Protein AF-K1U3P5-F1 (afdb_monomer)

Secondary structure (DSSP, 8-state):
--HHHHHHHHHHHHHHHHHH--THHHHHHHHHHHHHHHHSB-TTSPBPSSTTS-S--SS--HHHHHHHHHHHHHHHTTT-PPP-

Nearest PDB structures (foldseek):
  4mu9-assembly2_B  TM=9.435E-01  e=6.706E-03  Bacteroides thetaiotaomicron VPI-5482
  4mu9-assembly1_A  TM=9.430E-01  e=8.521E-03  Bacteroides thetaiotaomicron VPI-5482
  3k7x-assembly1_A  TM=6.433E-01  e=8.062E-01  Listeria innocua

Foldseek 3Di:
DALLVVLVVLVVVLVVCVVPVDCVVLVVLVVLLVQLQVQQADPVRAGDRDSNNPDDDPDGDPSNRVSSVSSVVSSVVVVDDDDD

Structure (mmCIF, N/CA/C/O backbone):
data_AF-K1U3P5-F1
#
_entry.id   AF-K1U3P5-F1
#
loop_
_atom_site.group_PDB
_atom_site.id
_atom_site.type_symbol
_atom_site.label_atom_id
_atom_site.label_alt_id
_atom_site.label_comp_id
_atom_site.label_asym_id
_atom_site.label_entity_id
_atom_site.label_seq_id
_atom_site.pdbx_PDB_ins_code
_atom_site.Cartn_x
_atom_site.Cartn_y
_atom_site.Cartn_z
_atom_site.occupancy
_atom_site.B_iso_or_equiv
_atom_site.auth_seq_id
_atom_site.auth_comp_id
_atom_site.auth_asym_id
_atom_site.auth_atom_id
_atom_site.pdbx_PDB_model_num
ATOM 1 N N . GLY A 1 1 ? 10.675 6.886 -4.536 1.00 64.19 1 GLY A N 1
ATOM 2 C CA . GLY A 1 1 ? 10.863 6.979 -3.067 1.00 64.19 1 GLY A CA 1
ATOM 3 C C . GLY A 1 1 ? 10.852 5.581 -2.474 1.00 64.19 1 GLY A C 1
ATOM 4 O O . GLY A 1 1 ? 10.442 4.668 -3.171 1.00 64.19 1 GLY A O 1
ATOM 5 N N . ASN A 1 2 ? 11.318 5.370 -1.239 1.00 84.25 2 ASN A N 1
ATOM 6 C CA . ASN A 1 2 ? 11.335 4.022 -0.651 1.00 84.25 2 ASN A CA 1
ATOM 7 C C . ASN A 1 2 ? 9.925 3.609 -0.181 1.00 84.25 2 ASN A C 1
ATOM 9 O O . ASN A 1 2 ? 9.317 4.336 0.604 1.00 84.25 2 ASN A O 1
ATOM 13 N N . VAL A 1 3 ? 9.436 2.442 -0.617 1.00 92.88 3 VAL A N 1
ATOM 14 C CA . VAL A 1 3 ? 8.121 1.869 -0.252 1.00 92.88 3 VAL A CA 1
ATOM 15 C C . VAL A 1 3 ? 7.924 1.755 1.265 1.00 92.88 3 VAL A C 1
ATOM 17 O O . VAL A 1 3 ? 6.804 1.861 1.762 1.00 92.88 3 VAL A O 1
ATOM 20 N N . TRP A 1 4 ? 9.005 1.632 2.036 1.00 94.94 4 TRP A N 1
ATOM 21 C CA . TRP A 1 4 ? 8.958 1.687 3.496 1.00 94.94 4 TRP A CA 1
ATOM 22 C C . TRP A 1 4 ? 8.349 2.984 4.040 1.00 94.94 4 TRP A C 1
ATOM 24 O O . TRP A 1 4 ? 7.591 2.945 5.008 1.00 94.94 4 TRP A O 1
ATOM 34 N N . PHE A 1 5 ? 8.621 4.135 3.415 1.00 95.31 5 PHE A N 1
ATOM 35 C CA . PHE A 1 5 ? 7.999 5.395 3.829 1.00 95.31 5 PHE A CA 1
ATOM 36 C C . PHE A 1 5 ? 6.485 5.371 3.608 1.00 95.31 5 PHE A C 1
ATOM 38 O O . PHE A 1 5 ? 5.743 5.870 4.454 1.00 95.31 5 PHE A O 1
ATOM 45 N N . SER A 1 6 ? 6.020 4.716 2.539 1.00 96.00 6 SER A N 1
ATOM 46 C CA . SER A 1 6 ? 4.593 4.468 2.318 1.00 96.00 6 SER A CA 1
ATOM 47 C C . SER A 1 6 ? 4.012 3.589 3.426 1.00 96.00 6 SER A C 1
ATOM 49 O O . SER A 1 6 ? 2.981 3.939 3.989 1.00 96.00 6 SER A O 1
ATOM 51 N N . ALA A 1 7 ? 4.695 2.511 3.827 1.00 97.62 7 ALA A N 1
ATOM 52 C CA . ALA A 1 7 ? 4.239 1.662 4.932 1.00 97.62 7 ALA A CA 1
ATOM 53 C C . ALA A 1 7 ? 4.145 2.425 6.265 1.00 97.62 7 ALA A C 1
ATOM 55 O O . ALA A 1 7 ? 3.168 2.273 6.998 1.00 97.62 7 ALA A O 1
ATOM 56 N N . VAL A 1 8 ? 5.116 3.296 6.563 1.00 98.00 8 VAL A N 1
ATOM 57 C CA . VAL A 1 8 ? 5.071 4.171 7.746 1.00 98.00 8 VAL A CA 1
ATOM 58 C C . VAL A 1 8 ? 3.886 5.139 7.675 1.00 98.00 8 VAL A C 1
ATOM 60 O O . VAL A 1 8 ? 3.166 5.278 8.662 1.00 98.00 8 VAL A O 1
ATOM 63 N N . MET A 1 9 ? 3.633 5.756 6.517 1.00 97.94 9 MET A N 1
ATOM 64 C CA . MET A 1 9 ? 2.470 6.627 6.303 1.00 97.94 9 MET A CA 1
ATOM 65 C C . MET A 1 9 ? 1.146 5.873 6.496 1.00 97.94 9 MET A C 1
ATOM 67 O O . MET A 1 9 ? 0.244 6.375 7.166 1.00 97.94 9 MET A O 1
ATOM 71 N N . VAL A 1 10 ? 1.043 4.647 5.973 1.00 98.25 10 VAL A N 1
ATOM 72 C CA . VAL A 1 10 ? -0.153 3.798 6.101 1.00 98.25 10 VAL A CA 1
ATOM 73 C C . VAL A 1 10 ? -0.513 3.544 7.563 1.00 98.25 10 VAL A C 1
ATOM 75 O O . VAL A 1 10 ? -1.695 3.538 7.890 1.00 98.25 10 VAL A O 1
ATOM 78 N N . ARG A 1 11 ? 0.466 3.411 8.469 1.00 98.50 11 ARG A N 1
ATOM 79 C CA . ARG A 1 11 ? 0.184 3.292 9.912 1.00 98.50 11 ARG A CA 1
ATOM 80 C C . ARG A 1 11 ? -0.631 4.485 10.415 1.00 98.50 11 ARG A C 1
ATOM 82 O O . ARG A 1 11 ? -1.664 4.277 11.032 1.00 98.50 11 ARG A O 1
ATOM 89 N N . GLY A 1 12 ? -0.220 5.710 10.087 1.00 98.50 12 GLY A N 1
ATOM 90 C CA . GLY A 1 12 ? -0.940 6.923 10.490 1.00 98.50 12 GLY A CA 1
ATOM 91 C C . GLY A 1 12 ? -2.347 7.019 9.893 1.00 98.50 12 GLY A C 1
ATOM 92 O O . GLY A 1 12 ? -3.280 7.399 10.592 1.00 98.50 12 GLY A O 1
ATOM 93 N N . LEU A 1 13 ? -2.521 6.616 8.630 1.00 98.44 13 LEU A N 1
ATOM 94 C CA . LEU A 1 13 ? -3.841 6.591 7.985 1.00 98.44 13 LEU A CA 1
ATOM 95 C C . LEU A 1 13 ? -4.790 5.575 8.638 1.00 98.44 13 LEU A C 1
ATOM 97 O O . LEU A 1 13 ? -5.982 5.841 8.758 1.00 98.44 13 LEU A O 1
ATOM 101 N N . ILE A 1 14 ? -4.263 4.432 9.083 1.00 98.38 14 ILE A N 1
ATOM 102 C CA . ILE A 1 14 ? -5.029 3.421 9.821 1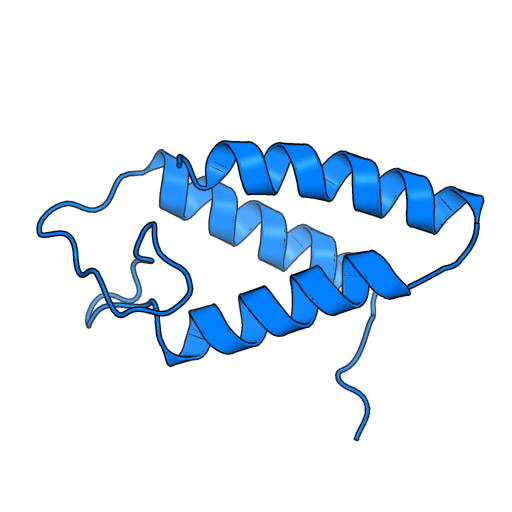.00 98.38 14 ILE A CA 1
ATOM 103 C C . ILE A 1 14 ? -5.453 3.944 11.192 1.00 98.38 14 ILE A C 1
ATOM 105 O O . ILE A 1 14 ? -6.609 3.766 11.570 1.00 98.38 14 ILE A O 1
ATOM 109 N N . GLU A 1 15 ? -4.546 4.596 11.923 1.00 98.31 15 GLU A N 1
ATOM 110 C CA . GLU A 1 15 ? -4.885 5.194 13.219 1.00 98.31 15 GLU A CA 1
ATOM 111 C C . GLU A 1 15 ? -5.942 6.298 13.060 1.00 98.31 15 GLU A C 1
ATOM 113 O O . GLU A 1 15 ? -6.891 6.346 13.838 1.00 98.31 15 GLU A O 1
ATOM 118 N N . LEU A 1 16 ? -5.842 7.133 12.015 1.00 98.44 16 LEU A N 1
ATOM 119 C CA . LEU A 1 16 ? -6.853 8.152 11.713 1.00 98.44 16 LEU A CA 1
ATOM 120 C C . LEU A 1 16 ? -8.228 7.527 11.439 1.00 98.44 16 LEU A C 1
ATOM 122 O O . LEU A 1 16 ? -9.208 7.947 12.047 1.00 98.44 16 LEU A O 1
ATOM 126 N N . TYR A 1 17 ? -8.282 6.484 10.602 1.00 98.06 17 TYR A N 1
ATOM 127 C CA . TYR A 1 17 ? -9.515 5.737 10.335 1.00 98.06 17 TYR A CA 1
ATOM 128 C C . TYR A 1 17 ? -10.137 5.164 11.618 1.00 98.06 17 TYR A C 1
ATOM 130 O O . TYR A 1 17 ? -11.356 5.163 11.770 1.00 98.0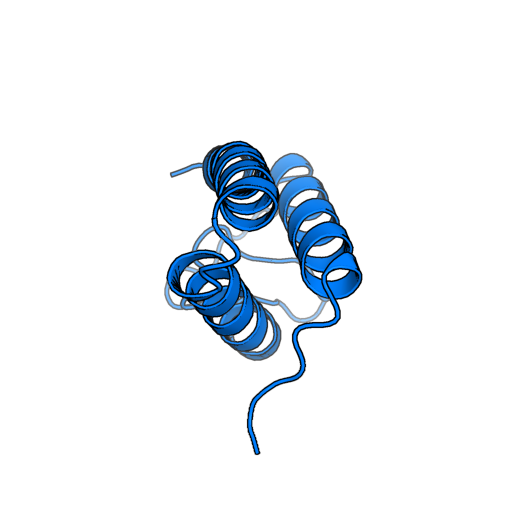6 17 TYR A O 1
ATOM 138 N N . GLY A 1 18 ? -9.311 4.712 12.566 1.00 97.19 18 GLY A N 1
ATOM 139 C CA . GLY A 1 18 ? -9.777 4.249 13.874 1.00 97.19 18 GLY A CA 1
ATOM 140 C C . GLY A 1 18 ? -10.426 5.342 14.734 1.00 97.19 18 GLY A C 1
ATOM 141 O O . GLY A 1 18 ? -11.222 5.016 15.613 1.00 97.19 18 GLY A O 1
ATOM 142 N N . VAL A 1 19 ? -10.114 6.618 14.483 1.00 98.25 19 VAL A N 1
ATOM 143 C CA . VAL A 1 19 ? -10.664 7.774 15.210 1.00 98.25 19 VAL A CA 1
ATOM 144 C C . VAL A 1 19 ? -11.932 8.313 14.550 1.00 98.25 19 VAL A C 1
ATOM 146 O O . VAL A 1 19 ? -12.902 8.592 15.253 1.00 98.25 19 VAL A O 1
ATOM 149 N N . ASP A 1 20 ? -11.930 8.493 13.227 1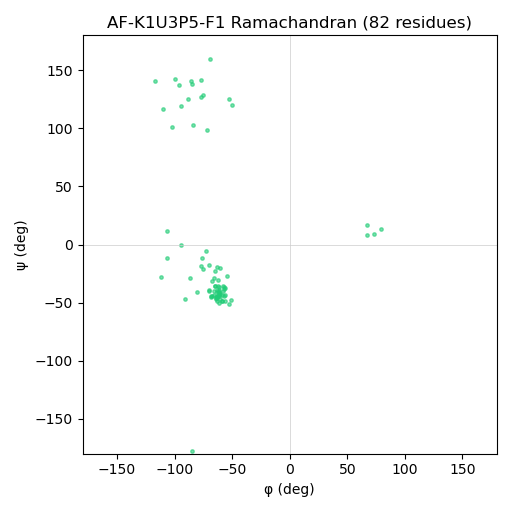.00 97.94 20 ASP A N 1
ATOM 150 C CA . ASP A 1 20 ? -13.002 9.200 12.510 1.00 97.94 20 ASP A CA 1
ATOM 151 C C . ASP A 1 20 ? -13.942 8.292 11.696 1.00 97.94 20 ASP A C 1
ATOM 153 O O . ASP A 1 20 ? -14.998 8.743 11.249 1.00 97.94 20 ASP A O 1
ATOM 157 N N . GLY A 1 21 ? -13.589 7.017 11.503 1.00 96.88 21 GLY A N 1
ATOM 158 C CA . GLY A 1 21 ? -14.339 6.070 10.673 1.00 96.88 21 GLY A CA 1
ATOM 159 C C . GLY A 1 21 ? -14.325 6.388 9.171 1.00 96.88 21 GLY A C 1
ATOM 160 O O . GLY A 1 21 ? -15.043 5.746 8.401 1.00 96.88 21 GLY A O 1
ATOM 161 N N . ASN A 1 22 ? -13.530 7.358 8.715 1.00 97.25 22 ASN A N 1
ATOM 162 C CA . ASN A 1 22 ? -13.470 7.766 7.318 1.00 97.25 22 ASN A CA 1
ATOM 163 C C . ASN A 1 22 ? -12.527 6.861 6.515 1.00 97.25 22 ASN A C 1
ATOM 165 O O . ASN A 1 22 ? -11.304 7.009 6.523 1.00 97.25 22 ASN A O 1
ATOM 169 N N . ALA A 1 23 ? -13.108 5.940 5.749 1.00 96.75 23 ALA A N 1
ATOM 170 C CA . ALA A 1 23 ? -12.344 4.959 4.984 1.00 96.75 23 ALA A CA 1
ATOM 171 C C . ALA A 1 23 ? -11.612 5.528 3.749 1.00 96.75 23 ALA A C 1
ATOM 173 O O . ALA A 1 23 ? -10.861 4.792 3.115 1.00 96.75 23 ALA A O 1
ATOM 174 N N . THR A 1 24 ? -11.793 6.806 3.388 1.00 97.38 24 THR A N 1
ATOM 175 C CA . THR A 1 24 ? -11.314 7.376 2.109 1.00 97.38 24 THR A CA 1
ATOM 176 C C . THR A 1 24 ? -9.836 7.081 1.832 1.00 97.38 24 THR A C 1
ATOM 178 O O . THR A 1 24 ? -9.480 6.630 0.742 1.00 97.38 24 THR A O 1
ATOM 181 N N . TYR A 1 25 ? -8.962 7.305 2.816 1.00 97.75 25 TYR A N 1
ATOM 182 C CA . TYR A 1 25 ? -7.518 7.156 2.624 1.00 97.75 25 TYR A CA 1
ATOM 183 C C . TYR A 1 25 ? -7.053 5.699 2.697 1.00 97.75 25 TYR A C 1
ATOM 185 O O . TYR A 1 25 ? -6.232 5.278 1.884 1.00 97.75 25 TYR A O 1
ATOM 193 N N . VAL A 1 26 ? -7.593 4.909 3.628 1.00 98.00 26 VAL A N 1
ATOM 194 C CA . VAL A 1 26 ? -7.267 3.477 3.734 1.00 98.00 26 VAL A CA 1
ATOM 195 C C . VAL A 1 26 ? -7.799 2.686 2.533 1.00 98.00 26 VAL A C 1
ATOM 197 O O . VAL A 1 26 ? -7.130 1.764 2.073 1.00 98.00 26 VAL A O 1
ATOM 200 N N . ASP A 1 27 ? -8.926 3.098 1.943 1.00 97.38 27 ASP A N 1
ATOM 201 C CA . ASP A 1 27 ? -9.423 2.544 0.682 1.00 97.38 27 ASP A CA 1
ATOM 202 C C . ASP A 1 27 ? -8.547 2.942 -0.516 1.00 97.38 27 ASP A C 1
ATOM 204 O O . ASP A 1 27 ? -8.271 2.114 -1.382 1.00 97.38 27 ASP A O 1
ATOM 208 N N . ALA A 1 28 ? -8.040 4.179 -0.563 1.00 97.19 28 ALA A N 1
ATOM 209 C CA . ALA A 1 28 ? -7.083 4.580 -1.596 1.00 97.19 28 ALA A CA 1
ATOM 210 C C . ALA A 1 28 ? -5.782 3.755 -1.527 1.00 97.19 28 ALA A C 1
ATOM 212 O O . ALA A 1 28 ? -5.257 3.334 -2.562 1.00 97.19 28 ALA A O 1
ATOM 213 N N . VAL A 1 29 ? -5.296 3.459 -0.315 1.00 97.06 29 VAL A N 1
ATOM 214 C CA . VAL A 1 29 ? -4.159 2.548 -0.103 1.00 97.06 29 VAL A CA 1
ATOM 215 C C . VAL A 1 29 ? -4.514 1.141 -0.576 1.00 97.06 29 VAL A C 1
ATOM 217 O O . VAL A 1 29 ? -3.753 0.570 -1.351 1.00 97.06 29 VAL A O 1
ATOM 220 N N . ARG A 1 30 ? -5.673 0.599 -0.177 1.00 97.19 30 ARG A N 1
ATOM 221 C CA . ARG A 1 30 ? -6.153 -0.717 -0.630 1.00 97.19 30 ARG A CA 1
ATOM 222 C C . ARG A 1 30 ? -6.155 -0.818 -2.155 1.00 97.19 30 ARG A C 1
ATOM 224 O O . ARG A 1 30 ? -5.545 -1.730 -2.690 1.00 97.19 30 ARG A O 1
ATOM 231 N N . ARG A 1 31 ? -6.758 0.149 -2.855 1.00 96.31 31 ARG A N 1
ATOM 232 C CA . ARG A 1 31 ? -6.801 0.172 -4.328 1.00 96.31 31 ARG A CA 1
ATOM 233 C C . ARG A 1 31 ? -5.412 0.248 -4.962 1.00 96.31 31 ARG A C 1
ATOM 235 O O . ARG A 1 31 ? -5.179 -0.376 -5.990 1.00 96.31 31 ARG A O 1
ATOM 242 N N . SER A 1 32 ? -4.491 0.987 -4.346 1.00 95.75 32 SER A N 1
ATOM 243 C CA . SER A 1 32 ? -3.095 1.052 -4.801 1.00 95.75 32 SER A CA 1
ATOM 244 C C . SER A 1 32 ? -2.382 -0.292 -4.644 1.00 95.75 32 SER A C 1
ATOM 246 O O . SER A 1 32 ? -1.629 -0.690 -5.527 1.00 95.75 32 SER A O 1
ATOM 248 N N . LEU A 1 33 ? -2.629 -0.999 -3.537 1.00 96.25 33 LEU A N 1
ATOM 249 C CA . LEU A 1 33 ? -2.083 -2.334 -3.303 1.00 96.25 33 LEU A CA 1
ATOM 250 C C . LEU A 1 33 ? -2.691 -3.361 -4.264 1.00 96.25 33 LEU A C 1
ATOM 252 O O . LEU A 1 33 ? -1.941 -4.111 -4.873 1.00 96.25 33 LEU A O 1
ATOM 256 N N . ASP A 1 34 ? -4.009 -3.344 -4.473 1.00 96.00 34 ASP A N 1
ATOM 257 C CA . ASP A 1 34 ? -4.677 -4.221 -5.444 1.00 96.00 34 ASP A CA 1
ATOM 258 C C . ASP A 1 34 ? -4.077 -4.039 -6.851 1.00 96.00 34 ASP A C 1
ATOM 260 O O . ASP A 1 34 ? -3.743 -5.014 -7.515 1.00 96.00 34 ASP A O 1
ATOM 264 N N . TYR A 1 35 ? -3.836 -2.793 -7.275 1.00 95.94 35 TYR A N 1
ATOM 265 C CA . TYR A 1 35 ? -3.158 -2.517 -8.544 1.00 95.94 35 TYR A CA 1
ATOM 266 C C . TYR A 1 35 ? -1.711 -3.039 -8.556 1.00 95.94 35 TYR A C 1
ATOM 268 O O . TYR A 1 35 ? -1.283 -3.705 -9.498 1.00 95.94 35 TYR A O 1
ATOM 276 N N . ALA A 1 36 ? -0.944 -2.786 -7.493 1.00 95.94 36 ALA A N 1
ATOM 277 C CA . ALA A 1 36 ? 0.438 -3.249 -7.392 1.00 95.94 36 ALA A CA 1
ATOM 278 C C . ALA A 1 36 ? 0.551 -4.786 -7.401 1.00 95.94 36 ALA A C 1
ATOM 280 O O . ALA A 1 36 ? 1.546 -5.325 -7.887 1.00 95.94 36 ALA A O 1
ATOM 281 N N . TRP A 1 37 ? -0.450 -5.507 -6.887 1.00 96.56 37 TRP A N 1
ATOM 282 C CA . TRP A 1 37 ? -0.503 -6.968 -6.947 1.00 96.56 37 TRP A CA 1
ATOM 283 C C . TRP A 1 37 ? -0.464 -7.484 -8.386 1.00 96.56 37 TRP A C 1
ATOM 285 O O . TRP A 1 37 ? 0.267 -8.432 -8.679 1.00 96.56 37 TRP A O 1
ATOM 295 N N . ASP A 1 38 ? -1.207 -6.853 -9.288 1.00 95.75 38 ASP A N 1
ATOM 296 C CA . ASP A 1 38 ? -1.313 -7.302 -10.677 1.00 95.75 38 ASP A CA 1
ATOM 297 C C . ASP A 1 38 ? -0.199 -6.736 -11.568 1.00 95.75 38 ASP A C 1
ATOM 299 O O . ASP A 1 38 ? 0.209 -7.385 -12.531 1.00 95.75 38 ASP A O 1
ATOM 303 N N . HIS A 1 39 ? 0.326 -5.552 -11.239 1.00 95.94 39 HIS A N 1
ATOM 304 C CA . HIS A 1 39 ? 1.212 -4.804 -12.136 1.00 95.94 39 HIS A CA 1
ATOM 305 C C . HIS A 1 39 ? 2.668 -4.692 -11.670 1.00 95.94 39 HIS A C 1
ATOM 307 O O . HIS A 1 39 ? 3.565 -4.600 -12.508 1.00 95.94 39 HIS A O 1
ATOM 313 N N . ALA A 1 40 ? 2.927 -4.721 -10.362 1.00 95.38 40 ALA A N 1
ATOM 314 C CA . ALA A 1 40 ? 4.242 -4.413 -9.796 1.00 95.38 40 ALA A CA 1
ATOM 315 C C . ALA A 1 40 ? 5.008 -5.644 -9.292 1.00 95.38 40 ALA A C 1
ATOM 317 O O . ALA A 1 40 ? 6.002 -5.481 -8.590 1.00 95.38 40 ALA A O 1
ATOM 318 N N . ARG A 1 41 ? 4.567 -6.867 -9.612 1.00 95.88 41 ARG A N 1
ATOM 319 C CA . ARG A 1 41 ? 5.311 -8.098 -9.300 1.00 95.88 41 ARG A CA 1
ATOM 320 C C . ARG A 1 41 ? 6.080 -8.617 -10.505 1.00 95.88 41 ARG A C 1
ATOM 322 O O . ARG A 1 41 ? 5.590 -8.576 -11.633 1.00 95.88 41 ARG A O 1
ATOM 329 N N . ASP A 1 42 ? 7.269 -9.143 -10.244 1.00 94.25 42 ASP A N 1
ATOM 330 C CA . ASP A 1 42 ? 8.032 -9.916 -11.219 1.00 94.25 42 ASP A CA 1
ATOM 331 C C . ASP A 1 42 ? 7.620 -11.401 -11.240 1.00 94.25 42 ASP A C 1
ATOM 333 O O . ASP A 1 42 ? 6.702 -11.836 -10.540 1.00 94.25 42 ASP A O 1
ATOM 337 N N . GLU A 1 43 ? 8.307 -12.195 -12.064 1.00 94.50 43 GLU A N 1
ATOM 338 C CA . GLU A 1 43 ? 8.060 -13.634 -12.225 1.00 94.50 43 GLU A CA 1
ATOM 339 C C . GLU A 1 43 ? 8.302 -14.463 -10.949 1.00 94.50 43 GLU A C 1
ATOM 341 O O . GLU A 1 43 ? 7.770 -15.566 -10.825 1.00 94.50 43 GLU A O 1
ATOM 346 N N . TYR A 1 44 ? 9.052 -13.928 -9.980 1.00 95.44 44 TYR A N 1
ATOM 347 C CA . TYR A 1 44 ? 9.302 -14.552 -8.677 1.00 95.44 44 TYR A CA 1
ATOM 348 C C . TYR A 1 44 ? 8.317 -14.070 -7.604 1.00 95.44 44 TYR A C 1
ATOM 35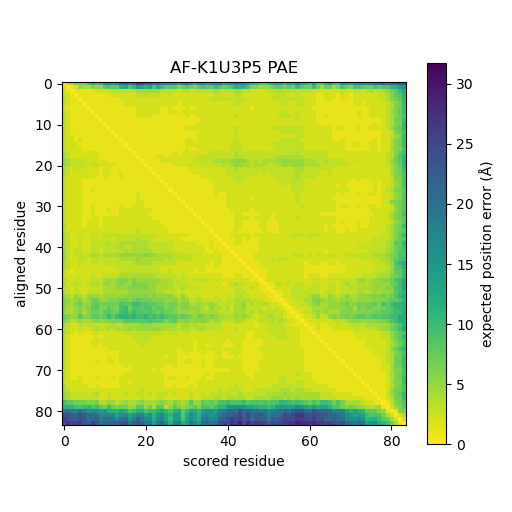0 O O . TYR A 1 44 ? 8.384 -14.508 -6.454 1.00 95.44 44 TYR A O 1
ATOM 358 N N . GLY A 1 45 ? 7.396 -13.171 -7.963 1.00 95.44 45 GLY A N 1
ATOM 359 C CA . GLY A 1 45 ? 6.425 -12.579 -7.052 1.00 95.44 45 GLY A CA 1
ATOM 360 C C . GLY A 1 45 ? 6.991 -11.458 -6.178 1.00 95.44 45 GLY A C 1
ATOM 361 O O . GLY A 1 45 ? 6.331 -11.073 -5.211 1.00 95.44 45 GLY A O 1
ATOM 362 N N . LEU A 1 46 ? 8.181 -10.934 -6.489 1.00 96.56 46 LEU A N 1
ATOM 363 C CA . LEU A 1 46 ? 8.786 -9.821 -5.761 1.00 96.56 46 LEU A CA 1
ATOM 364 C C . LEU A 1 46 ? 8.289 -8.486 -6.312 1.00 96.56 46 LEU A C 1
ATOM 366 O O . LEU A 1 46 ? 8.153 -8.303 -7.520 1.00 96.56 46 LEU A O 1
ATOM 370 N N . PHE A 1 47 ? 8.043 -7.538 -5.414 1.00 95.94 47 PHE A N 1
ATOM 371 C CA . PHE A 1 47 ? 7.496 -6.232 -5.760 1.00 95.94 47 PHE A CA 1
ATOM 372 C C . PHE A 1 47 ? 8.566 -5.232 -6.201 1.00 95.94 47 PHE A C 1
ATOM 374 O O . PHE A 1 47 ? 9.609 -5.100 -5.553 1.00 95.94 47 PHE A O 1
ATOM 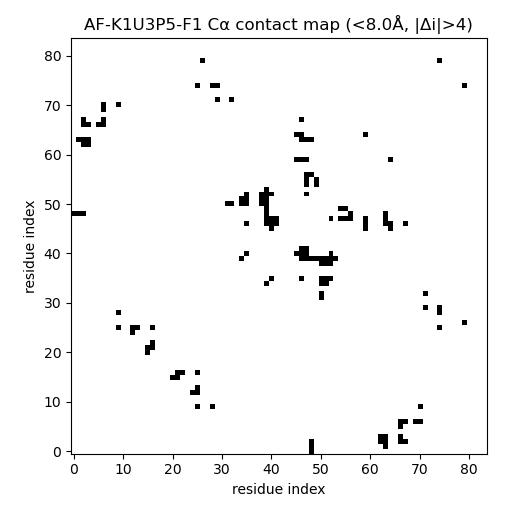381 N N . GLU A 1 48 ? 8.261 -4.472 -7.247 1.00 94.50 48 GLU A N 1
ATOM 382 C CA . GLU A 1 48 ? 8.973 -3.254 -7.629 1.00 94.50 48 GLU A CA 1
ATOM 383 C C . GLU A 1 48 ? 8.739 -2.125 -6.609 1.00 94.50 48 GLU A C 1
ATOM 385 O O . GLU A 1 48 ? 7.775 -2.133 -5.838 1.00 94.50 48 GLU A O 1
ATOM 390 N N . THR A 1 49 ? 9.623 -1.121 -6.590 1.00 91.62 49 THR A N 1
ATOM 391 C CA . THR A 1 49 ? 9.398 0.080 -5.755 1.00 91.62 49 THR A CA 1
ATOM 392 C C . THR A 1 49 ? 8.381 1.055 -6.344 1.00 91.62 49 THR A C 1
ATOM 394 O O . THR A 1 49 ? 7.839 1.884 -5.611 1.00 91.62 49 THR A O 1
ATOM 397 N N . ASP A 1 50 ? 8.111 0.945 -7.643 1.00 90.56 50 ASP A N 1
ATOM 398 C CA . ASP A 1 50 ? 7.032 1.646 -8.321 1.00 90.56 50 ASP A CA 1
ATOM 399 C C . ASP A 1 50 ? 5.787 0.753 -8.386 1.00 90.56 50 ASP A C 1
ATOM 401 O O . ASP A 1 50 ? 5.801 -0.320 -8.988 1.00 90.56 50 ASP A O 1
ATOM 405 N N . PHE A 1 51 ? 4.690 1.214 -7.785 1.00 89.81 51 PHE A N 1
ATOM 406 C CA . PHE A 1 51 ? 3.424 0.478 -7.757 1.00 89.81 51 PHE A CA 1
ATOM 407 C C . PHE A 1 51 ? 2.738 0.420 -9.119 1.00 89.81 51 PHE A C 1
ATOM 409 O O . PHE A 1 51 ? 1.864 -0.425 -9.304 1.00 89.81 51 PHE A O 1
ATOM 416 N N . THR A 1 52 ? 3.115 1.284 -10.069 1.00 90.56 52 THR A N 1
ATOM 417 C CA . THR A 1 52 ? 2.558 1.207 -11.423 1.00 90.56 52 THR A CA 1
ATOM 418 C C . THR A 1 52 ? 3.151 0.056 -12.235 1.00 90.56 52 THR A C 1
ATOM 420 O O . THR A 1 52 ? 2.538 -0.394 -13.201 1.00 90.56 52 THR A O 1
ATOM 423 N N . GLY A 1 53 ? 4.329 -0.439 -11.837 1.00 87.50 53 GLY A N 1
ATOM 424 C CA . GLY A 1 53 ? 5.066 -1.469 -12.564 1.00 87.50 53 GLY A CA 1
ATOM 425 C C . GLY A 1 53 ? 5.728 -0.976 -13.855 1.00 87.50 53 GLY A C 1
ATOM 426 O O . GLY A 1 53 ? 6.218 -1.803 -14.629 1.00 87.50 53 GLY A O 1
ATOM 427 N N . ALA A 1 54 ? 5.748 0.341 -14.102 1.00 90.25 54 ALA A N 1
ATOM 428 C CA . ALA A 1 54 ? 6.399 0.932 -15.268 1.00 90.25 54 ALA A CA 1
ATOM 429 C C . ALA A 1 54 ? 7.928 0.819 -15.169 1.00 90.25 54 ALA A C 1
ATOM 431 O O . ALA A 1 54 ? 8.587 0.481 -16.154 1.00 90.25 54 ALA A O 1
ATOM 432 N N . ASP A 1 55 ? 8.472 1.021 -13.966 1.00 88.44 55 ASP A N 1
ATOM 433 C CA . ASP A 1 55 ? 9.911 0.968 -13.706 1.00 88.44 55 ASP A CA 1
ATOM 434 C C . ASP A 1 55 ? 10.326 -0.347 -13.032 1.00 88.44 55 ASP A C 1
ATOM 436 O O . ASP A 1 55 ? 10.214 -0.527 -11.814 1.00 88.44 55 ASP A O 1
ATOM 440 N N . ARG A 1 56 ? 10.870 -1.266 -13.837 1.00 89.75 56 ARG A N 1
ATOM 441 C CA . ARG A 1 56 ? 11.363 -2.568 -13.368 1.00 89.75 56 ARG A CA 1
ATOM 442 C C . ARG A 1 56 ? 12.821 -2.505 -12.935 1.00 89.75 56 ARG A C 1
ATOM 444 O O . ARG A 1 56 ? 13.693 -2.111 -13.707 1.00 89.75 56 ARG A O 1
ATOM 451 N N . GLN A 1 57 ? 13.092 -2.934 -11.707 1.00 87.31 57 GLN A N 1
ATOM 452 C CA . GLN A 1 57 ? 14.435 -2.958 -11.133 1.00 87.31 57 GLN A CA 1
ATOM 453 C C . GLN A 1 57 ? 15.071 -4.338 -11.287 1.00 87.31 57 GLN A C 1
ATOM 455 O O . GLN A 1 57 ? 14.432 -5.356 -11.022 1.00 87.31 57 GLN A O 1
ATOM 460 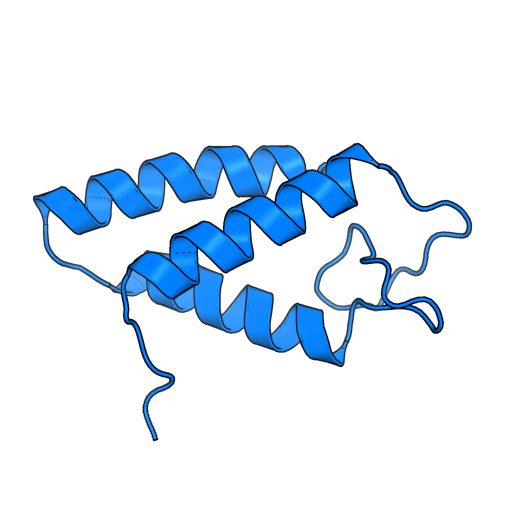N N . SER A 1 58 ? 16.355 -4.378 -11.651 1.00 89.19 58 SER A N 1
ATOM 461 C CA . SER A 1 58 ? 17.126 -5.629 -11.705 1.00 89.19 58 SER A CA 1
ATOM 462 C C . SER A 1 58 ? 17.321 -6.261 -10.326 1.00 89.19 58 SER A C 1
ATOM 464 O O . SER A 1 58 ? 17.441 -7.476 -10.216 1.00 89.19 58 SER A O 1
ATOM 466 N N . GLU A 1 59 ? 17.342 -5.443 -9.272 1.00 92.19 59 GLU A N 1
ATOM 467 C CA . GLU A 1 59 ? 17.514 -5.875 -7.888 1.00 92.19 59 GLU A CA 1
ATOM 468 C C . GLU A 1 59 ? 16.277 -5.545 -7.054 1.00 92.19 59 GLU A C 1
ATOM 470 O O . GLU A 1 59 ? 15.692 -4.466 -7.167 1.00 92.19 59 GLU A O 1
ATOM 475 N N . LYS A 1 60 ? 15.905 -6.468 -6.164 1.00 93.12 60 LYS A N 1
ATOM 476 C CA . LYS A 1 60 ? 14.744 -6.333 -5.283 1.00 93.12 60 LYS A CA 1
ATOM 477 C C . LYS A 1 60 ? 15.200 -6.139 -3.846 1.00 93.12 60 LYS A C 1
ATOM 479 O O . LYS A 1 60 ? 15.810 -7.014 -3.237 1.00 93.12 60 LYS A O 1
ATOM 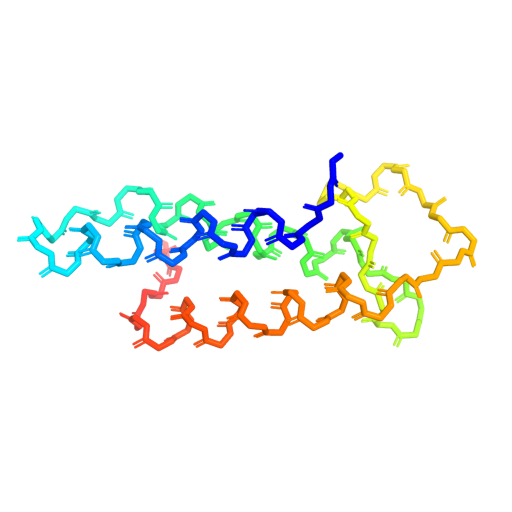484 N N . TRP A 1 61 ? 14.885 -4.979 -3.282 1.00 93.69 61 TRP A N 1
ATOM 485 C CA . TRP A 1 61 ? 15.264 -4.652 -1.911 1.00 93.69 61 TRP A CA 1
ATOM 486 C C . TRP A 1 61 ? 14.383 -5.405 -0.913 1.00 93.69 61 TRP A C 1
ATOM 488 O O . TRP A 1 61 ? 13.157 -5.294 -0.959 1.00 93.69 61 TRP A O 1
ATOM 498 N N . LEU A 1 62 ? 15.001 -6.102 0.046 1.00 95.62 62 LEU A N 1
ATOM 499 C CA . LEU A 1 62 ? 14.283 -6.831 1.101 1.00 95.62 62 LEU A CA 1
ATOM 500 C C . LEU A 1 62 ? 13.334 -5.917 1.894 1.00 95.62 62 LEU A C 1
ATOM 502 O O . LEU A 1 62 ? 12.219 -6.314 2.228 1.00 95.62 62 LEU A O 1
ATOM 506 N N . LEU A 1 63 ? 13.753 -4.673 2.148 1.00 95.88 63 LEU A N 1
ATOM 507 C CA . LEU A 1 63 ? 12.940 -3.687 2.860 1.00 95.88 63 LEU A CA 1
ATOM 508 C C . LEU A 1 63 ? 11.642 -3.346 2.107 1.00 95.88 63 LEU A C 1
ATOM 510 O O . LEU A 1 63 ? 10.603 -3.183 2.743 1.00 95.88 63 LEU A O 1
ATOM 514 N N . THR A 1 64 ? 11.674 -3.301 0.771 1.00 95.38 64 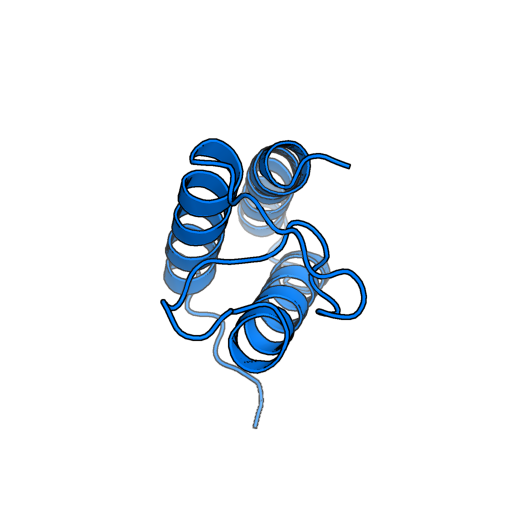THR A N 1
ATOM 515 C CA . THR A 1 64 ? 10.471 -3.122 -0.057 1.00 95.38 64 THR A CA 1
ATOM 516 C C . THR A 1 64 ? 9.516 -4.294 0.121 1.00 95.38 64 THR A C 1
ATOM 518 O O . THR A 1 64 ? 8.327 -4.089 0.344 1.00 95.38 64 THR A O 1
ATOM 521 N N . GLN A 1 65 ? 10.035 -5.523 0.103 1.00 96.88 65 GLN A N 1
ATOM 522 C CA . GLN A 1 65 ? 9.204 -6.720 0.250 1.00 96.88 65 GLN A CA 1
ATOM 523 C C . GLN A 1 65 ? 8.531 -6.768 1.627 1.00 96.88 65 GLN A C 1
ATOM 525 O O . GLN A 1 65 ? 7.323 -6.982 1.724 1.00 96.88 65 GLN A O 1
ATOM 530 N N . ALA A 1 66 ? 9.288 -6.482 2.691 1.00 97.81 66 ALA A N 1
ATOM 531 C CA . ALA A 1 66 ? 8.751 -6.405 4.047 1.00 97.81 66 ALA A CA 1
ATOM 532 C C . ALA A 1 66 ? 7.678 -5.309 4.184 1.00 97.81 66 ALA A C 1
ATOM 534 O O . ALA A 1 66 ? 6.638 -5.541 4.800 1.00 97.81 66 ALA A O 1
ATOM 535 N N . ALA A 1 67 ? 7.898 -4.142 3.566 1.00 97.81 67 ALA A N 1
ATOM 536 C CA . ALA A 1 67 ? 6.934 -3.047 3.556 1.00 97.81 67 ALA A CA 1
ATOM 537 C C . ALA A 1 67 ? 5.616 -3.447 2.872 1.00 97.81 67 ALA A C 1
ATOM 539 O O . ALA A 1 67 ? 4.543 -3.168 3.408 1.00 97.81 67 ALA A O 1
ATOM 540 N N . MET A 1 68 ? 5.683 -4.127 1.722 1.00 97.50 68 MET A N 1
ATOM 541 C CA . MET A 1 68 ? 4.493 -4.602 1.009 1.00 97.50 68 MET A CA 1
ATOM 542 C C . MET A 1 68 ? 3.693 -5.587 1.858 1.00 97.50 68 MET A C 1
ATOM 544 O O . MET A 1 68 ? 2.496 -5.382 2.059 1.00 97.50 68 MET A O 1
ATOM 548 N N . VAL A 1 69 ? 4.351 -6.607 2.419 1.00 97.50 69 VAL A N 1
ATOM 549 C CA . VAL A 1 69 ? 3.699 -7.594 3.299 1.00 97.50 69 VAL A CA 1
ATOM 550 C C . VAL A 1 69 ? 3.037 -6.913 4.498 1.00 97.50 69 VAL A C 1
ATOM 552 O O . VAL A 1 69 ? 1.889 -7.221 4.820 1.00 97.50 69 VAL A O 1
ATOM 555 N N . GLU A 1 70 ? 3.719 -5.953 5.132 1.00 98.19 70 GLU A N 1
ATOM 556 C CA . GLU A 1 70 ? 3.152 -5.179 6.237 1.00 98.19 70 GLU A CA 1
ATOM 557 C C . GLU A 1 70 ? 1.882 -4.426 5.813 1.00 98.19 70 GLU A C 1
ATOM 559 O O . GLU A 1 70 ? 0.866 -4.492 6.511 1.00 98.19 70 GLU A O 1
ATOM 564 N N . MET A 1 71 ? 1.922 -3.717 4.683 1.00 97.75 71 MET A N 1
ATOM 565 C CA . MET A 1 71 ? 0.779 -2.945 4.199 1.00 97.75 71 MET A CA 1
ATOM 566 C C . MET A 1 71 ? -0.413 -3.844 3.859 1.00 97.75 71 MET A C 1
ATOM 568 O O . MET A 1 71 ? -1.514 -3.566 4.334 1.00 97.75 71 MET A O 1
ATOM 572 N N . TYR A 1 72 ? -0.207 -4.949 3.131 1.00 97.19 72 TYR A N 1
ATOM 573 C CA . TYR A 1 72 ? -1.281 -5.905 2.832 1.00 97.19 72 TYR A CA 1
ATOM 574 C C . TYR A 1 72 ? -1.909 -6.476 4.103 1.00 97.19 72 TYR A C 1
ATOM 576 O O . TYR A 1 72 ? -3.132 -6.456 4.245 1.00 97.19 72 TYR A O 1
ATOM 584 N N . ALA A 1 73 ? -1.092 -6.939 5.053 1.00 97.81 73 ALA A N 1
ATOM 585 C CA . ALA A 1 73 ? -1.590 -7.527 6.295 1.00 97.81 73 ALA A CA 1
ATOM 586 C C . ALA A 1 73 ? -2.420 -6.523 7.109 1.00 97.81 73 ALA A C 1
ATOM 588 O O . ALA A 1 73 ? -3.487 -6.856 7.631 1.00 97.81 73 ALA A O 1
ATOM 589 N N . ARG A 1 74 ? -1.952 -5.274 7.201 1.00 97.44 74 ARG A N 1
ATOM 590 C CA . ARG A 1 74 ? -2.643 -4.216 7.942 1.00 97.44 74 ARG A CA 1
ATOM 591 C C . ARG A 1 74 ? -3.952 -3.796 7.285 1.00 97.44 74 ARG A C 1
ATOM 593 O O . ARG A 1 74 ? -4.943 -3.663 7.996 1.00 97.44 74 ARG A O 1
ATOM 600 N N . ILE A 1 75 ? -3.959 -3.605 5.967 1.00 96.56 75 ILE A N 1
ATOM 601 C CA . ILE A 1 75 ? -5.165 -3.228 5.223 1.00 96.56 75 ILE A CA 1
ATOM 602 C C . ILE A 1 75 ? -6.197 -4.356 5.266 1.00 96.56 75 ILE A C 1
ATOM 604 O O . ILE A 1 75 ? -7.362 -4.095 5.555 1.00 96.56 75 ILE A O 1
ATOM 608 N N . HIS A 1 76 ? -5.778 -5.612 5.083 1.00 94.44 76 HIS A N 1
ATOM 609 C CA . HIS A 1 76 ? -6.675 -6.764 5.183 1.00 94.44 76 HIS A CA 1
ATOM 610 C C . HIS A 1 76 ? -7.361 -6.849 6.555 1.00 94.44 76 HIS A C 1
ATOM 612 O O . HIS A 1 76 ? -8.562 -7.101 6.638 1.00 94.44 76 HIS A O 1
ATOM 618 N N . ARG A 1 77 ? -6.630 -6.555 7.640 1.00 94.62 77 ARG A N 1
ATOM 619 C CA . ARG A 1 77 ? -7.168 -6.548 9.010 1.00 94.62 77 ARG A CA 1
ATOM 620 C C . ARG A 1 77 ? -8.304 -5.538 9.223 1.00 94.62 77 ARG A C 1
ATOM 622 O O . ARG A 1 77 ? -9.065 -5.696 10.171 1.00 94.62 77 ARG A O 1
ATOM 629 N N . LEU A 1 78 ? -8.437 -4.520 8.369 1.00 93.31 78 LEU A N 1
ATOM 630 C CA . LEU A 1 78 ? -9.542 -3.560 8.447 1.00 93.31 78 LEU A CA 1
ATOM 631 C C . LEU A 1 78 ? -10.870 -4.120 7.918 1.00 93.31 78 LEU A C 1
ATOM 633 O O . LEU A 1 78 ? -11.901 -3.482 8.107 1.00 93.31 78 LEU A O 1
ATOM 637 N N . GLY A 1 79 ? -10.865 -5.274 7.236 1.00 88.69 79 GLY A N 1
ATOM 638 C CA . GLY A 1 79 ? -12.079 -5.876 6.675 1.00 88.69 79 GLY A CA 1
ATOM 639 C C . GLY A 1 79 ? -12.714 -5.065 5.540 1.00 88.69 79 GLY A C 1
ATOM 640 O O . GLY A 1 79 ? -13.876 -5.284 5.208 1.00 88.69 79 GLY A O 1
ATOM 641 N N . LEU A 1 80 ? -11.968 -4.129 4.942 1.00 78.50 80 LEU A N 1
ATOM 642 C CA . LEU A 1 80 ? -12.423 -3.332 3.805 1.00 78.50 80 LEU A CA 1
ATOM 643 C C . LEU A 1 80 ? -12.467 -4.229 2.563 1.00 78.50 80 LEU A C 1
ATOM 645 O O . LEU A 1 80 ? -11.441 -4.497 1.939 1.00 78.50 80 LEU A O 1
ATOM 649 N N . THR A 1 81 ? -13.646 -4.736 2.215 1.00 66.19 81 THR A N 1
ATOM 650 C CA . THR A 1 81 ? -13.835 -5.479 0.965 1.00 66.19 81 THR A CA 1
ATOM 651 C C . THR A 1 81 ? -13.911 -4.511 -0.205 1.00 66.19 81 THR A C 1
ATOM 653 O O . THR A 1 81 ? -14.538 -3.458 -0.086 1.00 66.19 81 THR A O 1
ATOM 656 N N . ALA A 1 82 ? -13.327 -4.887 -1.346 1.00 57.25 82 ALA A N 1
ATOM 657 C CA . ALA A 1 82 ? -13.562 -4.185 -2.600 1.00 57.25 82 ALA A CA 1
ATOM 658 C C . ALA A 1 82 ? -15.078 -4.045 -2.809 1.00 57.25 82 ALA A C 1
ATOM 660 O O . ALA A 1 82 ? -15.798 -5.048 -2.818 1.00 57.25 82 ALA A O 1
ATOM 661 N N . GLY A 1 83 ? -15.562 -2.803 -2.897 1.00 53.19 83 GLY A N 1
ATOM 662 C CA . GLY A 1 83 ? -16.931 -2.543 -3.322 1.00 53.19 83 GLY A CA 1
ATOM 663 C C . GLY A 1 83 ? -17.160 -3.267 -4.644 1.00 53.19 83 GLY A C 1
ATOM 664 O O . GLY A 1 83 ? -16.347 -3.131 -5.559 1.00 53.19 83 GLY A O 1
ATOM 665 N N . LYS A 1 84 ? -18.199 -4.101 -4.688 1.00 35.59 84 LYS A N 1
ATOM 666 C CA . LYS A 1 84 ? -18.710 -4.639 -5.948 1.00 35.59 84 LYS A CA 1
ATOM 667 C C . LYS A 1 84 ? -19.195 -3.507 -6.840 1.00 35.59 84 LYS A C 1
ATOM 669 O O . LYS A 1 84 ? -19.762 -2.542 -6.278 1.00 35.59 84 LYS A O 1
#

Radius of gyration: 12.99 Å; Cα contacts (8 Å, |Δi|>4): 78; chains: 1; bounding box: 36×24×30 Å

Solvent-accessible surface area (backbone atoms only — not comparable to full-atom values): 4924 Å² total; per-residue (Å²): 121,66,43,44,59,53,36,58,50,48,52,56,46,50,55,49,29,76,73,71,68,56,54,69,64,54,49,52,50,46,53,49,50,59,46,19,65,78,44,10,44,51,98,85,67,51,54,42,70,36,52,75,35,80,59,79,65,97,70,76,58,67,62,43,48,52,23,51,54,52,44,53,55,56,52,58,72,68,68,75,68,82,81,128

pLDDT: mean 92.76, std 10.41, range [35.59, 98.5]

Sequence (84 aa):
GNVWFSAVMVRGLIELYGVDGNATYVDAVRRSLDYAWDHARDEYGLFETDFTGADRQSEKWLLTQAAMVEMYARIHRLGLTAGK

Mean predicted aligned error: 3.56 Å

InterPro domains:
  IPR008928 Six-hairpin glycosidase superfamily [SSF48208] (3-48)
  IPR053169 Meiotically Up-regulated Gene 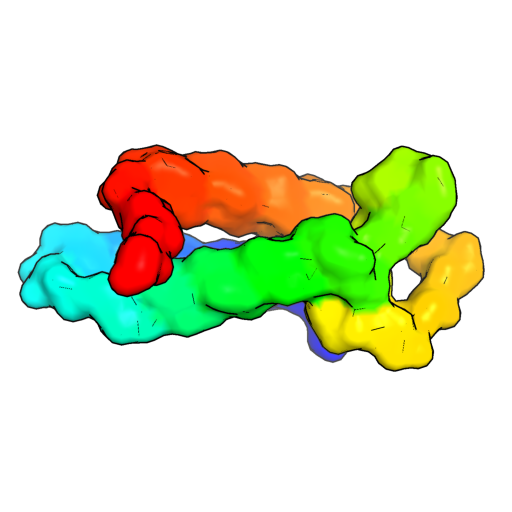Protein [PTHR47791] (2-79)

Organism: NCBI:txid408170